Protein AF-P38305-F1 (afdb_monomer)

Sequence (123 aa):
MDQKKDPSNNLTERRVSKVQRPNKKKVRNQVESLSRNLERNKEGQLLQTVSKGHLEADSGHSLGREKENGELGIRSIFYDKDWNPRGTAPSHYRNIPYNPATFKRRTEVQARLGNLENIKIPK

pLDDT: mean 72.08, std 14.19, range [42.16, 91.12]

Radius of gyration: 35.12 Å; Cα contacts (8 Å, |Δi|>4): 61; chains: 1; bounding box: 95×40×82 Å

Structure (mmCIF, N/CA/C/O backbone):
data_AF-P38305-F1
#
_entry.id   AF-P38305-F1
#
loop_
_atom_site.group_PDB
_atom_site.id
_atom_site.type_symbol
_atom_site.label_atom_id
_atom_site.label_alt_id
_atom_site.label_comp_id
_atom_site.label_asy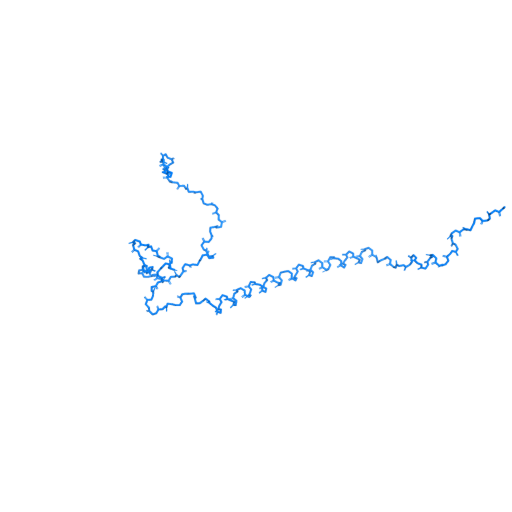m_id
_atom_site.label_entity_id
_atom_site.label_seq_id
_atom_site.pdbx_PDB_ins_code
_atom_site.Cartn_x
_atom_site.Cartn_y
_atom_site.Cartn_z
_atom_site.occupancy
_atom_site.B_iso_or_equiv
_atom_site.auth_seq_id
_atom_site.auth_comp_id
_atom_site.auth_asym_id
_atom_site.auth_atom_id
_atom_site.pdbx_PDB_model_num
ATOM 1 N N . MET A 1 1 ? -75.408 -11.822 51.202 1.00 46.53 1 MET A N 1
ATOM 2 C CA . MET A 1 1 ? -74.504 -10.856 51.865 1.00 46.53 1 MET A CA 1
ATOM 3 C C . MET A 1 1 ? -73.078 -11.265 51.517 1.00 46.53 1 MET A C 1
ATOM 5 O O . MET A 1 1 ? -72.432 -11.941 52.306 1.00 46.53 1 MET A O 1
ATOM 9 N N . ASP A 1 2 ? -72.621 -10.937 50.307 1.00 58.06 2 ASP A N 1
ATOM 10 C CA . ASP A 1 2 ? -71.260 -11.256 49.864 1.00 58.06 2 ASP A CA 1
ATOM 11 C C . ASP A 1 2 ? -70.294 -10.195 50.386 1.00 58.06 2 ASP A C 1
ATOM 13 O O . ASP A 1 2 ? -70.288 -9.049 49.929 1.00 58.06 2 ASP A O 1
ATOM 17 N N . GLN A 1 3 ? -69.492 -10.564 51.384 1.00 58.34 3 GLN A N 1
ATOM 18 C CA . GLN A 1 3 ? -68.413 -9.713 51.864 1.00 58.34 3 GLN A CA 1
ATOM 19 C C . GLN A 1 3 ? -67.315 -9.660 50.798 1.00 58.34 3 GLN A C 1
ATOM 21 O O . GLN A 1 3 ? -66.566 -10.617 50.595 1.00 58.34 3 GLN A O 1
ATOM 26 N N . LYS A 1 4 ? -67.223 -8.517 50.111 1.00 59.47 4 LYS A N 1
ATOM 27 C CA . LYS A 1 4 ? -66.088 -8.164 49.257 1.00 59.47 4 LYS A CA 1
ATOM 28 C C . LYS A 1 4 ? -64.809 -8.233 50.096 1.00 59.47 4 LYS A C 1
ATOM 30 O O . LYS A 1 4 ? -64.597 -7.394 50.966 1.00 59.47 4 LYS A O 1
ATOM 35 N N . LYS A 1 5 ? -63.964 -9.239 49.842 1.00 60.56 5 LYS A N 1
ATOM 36 C CA . LYS A 1 5 ? -62.603 -9.299 50.387 1.00 60.56 5 LYS A CA 1
ATOM 37 C C . LYS A 1 5 ? -61.818 -8.101 49.860 1.00 60.56 5 LYS A C 1
ATOM 39 O O . LYS A 1 5 ? -61.557 -7.999 48.665 1.00 60.56 5 LYS A O 1
ATOM 44 N N . ASP A 1 6 ? -61.480 -7.208 50.776 1.00 59.88 6 ASP A N 1
ATOM 45 C CA . ASP A 1 6 ? -60.671 -6.024 50.542 1.00 59.88 6 ASP A CA 1
ATOM 46 C C . ASP A 1 6 ? -59.259 -6.450 50.070 1.00 59.88 6 ASP A C 1
ATOM 48 O O . ASP A 1 6 ? -58.565 -7.178 50.794 1.00 59.88 6 ASP A O 1
ATOM 52 N N . PRO A 1 7 ? -58.811 -6.062 48.859 1.00 59.25 7 PRO A N 1
ATOM 53 C CA . PRO A 1 7 ? -57.521 -6.487 48.299 1.00 59.25 7 PRO A CA 1
ATOM 54 C C . PRO A 1 7 ? -56.310 -5.930 49.071 1.00 59.2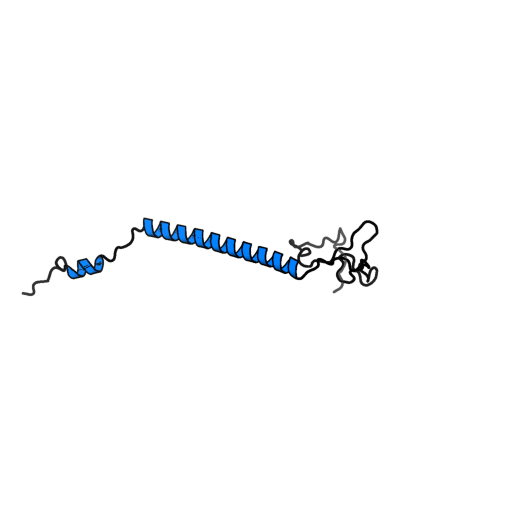5 7 PRO A C 1
ATOM 56 O O . PRO A 1 7 ? -55.166 -6.285 48.794 1.00 59.25 7 PRO A O 1
ATOM 59 N N . SER A 1 8 ? -56.536 -5.087 50.081 1.00 59.94 8 SER A N 1
ATOM 60 C CA . SER A 1 8 ? -55.497 -4.513 50.936 1.00 59.94 8 SER A CA 1
ATOM 61 C C . SER A 1 8 ? -54.825 -5.512 51.894 1.00 59.94 8 SER A C 1
ATOM 63 O O . SER A 1 8 ? -53.756 -5.202 52.427 1.00 59.94 8 SER A O 1
ATOM 65 N N . ASN A 1 9 ? -55.382 -6.718 52.082 1.00 57.44 9 ASN A N 1
ATOM 66 C CA . ASN A 1 9 ? -54.957 -7.635 53.151 1.00 57.44 9 ASN A CA 1
ATOM 67 C C . ASN A 1 9 ? -54.180 -8.889 52.695 1.00 57.44 9 ASN A C 1
ATOM 69 O O . ASN A 1 9 ? -53.897 -9.778 53.499 1.00 57.44 9 ASN A O 1
ATOM 73 N N . ASN A 1 10 ? -53.795 -8.979 51.417 1.00 59.91 10 ASN A N 1
ATOM 74 C CA . ASN A 1 10 ? -53.089 -10.146 50.880 1.00 59.91 10 ASN A CA 1
ATOM 75 C C . ASN A 1 10 ? -51.556 -9.961 50.956 1.00 59.91 10 ASN A C 1
ATOM 77 O O . ASN A 1 10 ? -50.902 -9.456 50.038 1.00 59.91 10 ASN A O 1
ATOM 81 N N . LEU A 1 11 ? -50.956 -10.379 52.079 1.00 59.44 11 LEU A N 1
ATOM 82 C CA . LEU A 1 11 ? -49.499 -10.362 52.329 1.00 59.44 11 LEU A CA 1
ATOM 83 C C . LEU A 1 11 ? -48.685 -11.063 51.223 1.00 59.44 11 LEU A C 1
ATOM 85 O O . LEU A 1 11 ? -47.527 -10.712 50.980 1.00 59.44 11 LEU A O 1
ATOM 89 N N . THR A 1 12 ? -49.295 -12.027 50.536 1.00 58.09 12 THR A N 1
ATOM 90 C CA . THR A 1 12 ? -48.698 -12.819 49.456 1.00 58.09 12 THR A CA 1
ATOM 91 C C . THR A 1 12 ? -48.581 -12.021 48.150 1.00 58.09 12 THR A C 1
ATOM 93 O O . THR A 1 12 ? -47.532 -12.061 47.513 1.00 58.09 12 THR A O 1
ATOM 96 N N . GLU A 1 13 ? -49.566 -11.186 47.798 1.00 56.25 13 GLU A N 1
ATOM 97 C CA . GLU A 1 13 ? -49.503 -10.296 46.618 1.00 56.25 13 GLU A CA 1
ATOM 98 C C . GLU A 1 13 ? -48.545 -9.109 46.839 1.00 56.25 13 GLU A C 1
ATOM 100 O O . GLU A 1 13 ? -47.823 -8.670 45.934 1.00 56.25 13 GLU A O 1
ATOM 105 N N . ARG A 1 14 ? -48.436 -8.645 48.090 1.00 52.19 14 ARG A N 1
ATOM 106 C CA . ARG A 1 14 ? -47.440 -7.648 48.524 1.00 52.19 14 ARG A CA 1
ATOM 107 C C . ARG A 1 14 ? -45.997 -8.171 48.475 1.00 52.19 14 ARG A C 1
ATOM 109 O O . ARG A 1 14 ? -45.056 -7.382 48.391 1.00 52.19 14 ARG A O 1
ATOM 116 N N . ARG A 1 15 ? -45.810 -9.494 48.548 1.00 50.97 15 ARG A N 1
ATOM 117 C CA . ARG A 1 15 ? -44.498 -10.155 48.449 1.00 50.97 15 ARG A CA 1
ATOM 118 C C . ARG A 1 15 ? -44.046 -10.338 47.002 1.00 50.97 15 ARG A C 1
ATOM 120 O O . ARG A 1 15 ? -42.872 -10.115 46.727 1.00 50.97 15 ARG A O 1
ATOM 127 N N . VAL A 1 16 ? -44.958 -10.644 46.077 1.00 54.16 16 VAL A N 1
ATOM 128 C CA . VAL A 1 16 ? -44.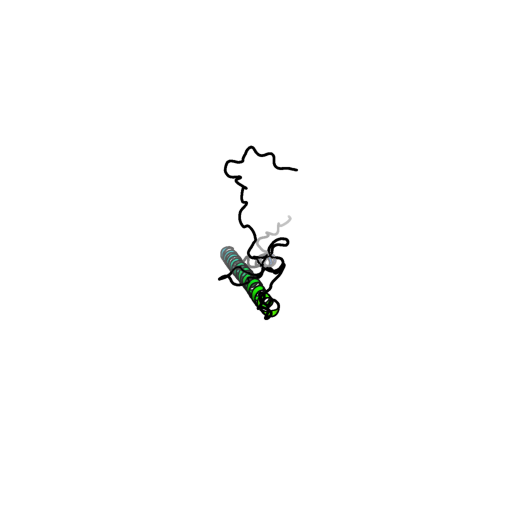629 -10.805 44.645 1.00 54.16 16 VAL A CA 1
ATOM 129 C C . VAL A 1 16 ? -44.367 -9.450 43.964 1.00 54.16 16 VAL A C 1
ATOM 131 O O . VAL A 1 16 ? -43.524 -9.348 43.079 1.00 54.16 16 VAL A O 1
ATOM 134 N N . SER A 1 17 ? -44.984 -8.363 44.440 1.00 53.09 17 SER A N 1
ATOM 135 C CA . SER A 1 17 ? -44.738 -6.999 43.931 1.00 53.09 17 SER A CA 1
ATOM 136 C C . SER A 1 17 ? -43.416 -6.359 44.396 1.00 53.09 17 SER A C 1
ATOM 138 O O . SER A 1 17 ? -43.025 -5.311 43.880 1.00 53.09 17 SER A O 1
ATOM 140 N N . LYS A 1 18 ? -42.682 -6.994 45.323 1.00 51.59 18 LYS A N 1
ATOM 141 C CA . LYS A 1 18 ? -41.351 -6.566 45.795 1.00 51.59 18 LYS A CA 1
ATOM 142 C C . LYS A 1 18 ? -40.190 -7.142 44.975 1.00 51.59 18 LYS A C 1
ATOM 144 O O . LYS A 1 18 ? -39.063 -7.197 45.470 1.00 51.59 18 LYS A O 1
ATOM 149 N N . VAL A 1 19 ? -40.414 -7.496 43.708 1.00 53.94 19 VAL A N 1
ATOM 150 C CA . VAL A 1 19 ? -39.311 -7.533 42.737 1.00 53.94 19 VAL A CA 1
ATOM 151 C C . VAL A 1 19 ? -38.777 -6.106 42.654 1.00 53.94 19 VAL A C 1
ATOM 153 O O . VAL A 1 19 ? -39.408 -5.223 42.075 1.00 53.94 19 VAL A O 1
ATOM 156 N N . GLN A 1 20 ? -37.676 -5.870 43.372 1.00 57.84 20 GLN A N 1
ATOM 157 C CA . GLN A 1 20 ? -37.030 -4.579 43.571 1.00 57.84 20 GLN A CA 1
ATOM 158 C C . GLN A 1 20 ? -36.894 -3.879 42.224 1.00 57.84 20 GLN A C 1
ATOM 160 O O . GLN A 1 20 ? -35.995 -4.202 41.456 1.00 57.84 20 GLN A O 1
ATOM 165 N N . ARG A 1 21 ? -37.783 -2.923 41.923 1.00 61.41 21 ARG A N 1
ATOM 166 C CA . ARG A 1 21 ? -37.597 -2.039 40.773 1.00 61.41 21 ARG A CA 1
ATOM 167 C C . ARG A 1 21 ? -36.289 -1.299 41.034 1.00 61.41 21 ARG A C 1
ATOM 169 O O . ARG A 1 21 ? -36.249 -0.498 41.975 1.00 61.41 21 ARG A O 1
ATOM 176 N N . PRO A 1 22 ? -35.209 -1.577 40.285 1.00 65.19 22 PRO A N 1
ATOM 177 C CA . PRO A 1 22 ? -33.963 -0.876 40.511 1.00 65.19 22 PRO A CA 1
ATOM 178 C C . PRO A 1 22 ? -34.227 0.618 40.319 1.00 65.19 22 PRO A C 1
ATOM 180 O O . PRO A 1 22 ? -34.961 1.023 39.415 1.00 65.19 22 PRO A O 1
ATOM 183 N N . ASN A 1 23 ? -33.683 1.442 41.218 1.00 79.62 23 ASN A N 1
ATOM 184 C CA . ASN A 1 23 ? -33.841 2.892 41.155 1.00 79.62 23 ASN A CA 1
ATOM 185 C C . ASN A 1 23 ? -33.496 3.364 39.731 1.00 79.62 23 ASN A C 1
ATOM 187 O O . ASN A 1 23 ? -32.394 3.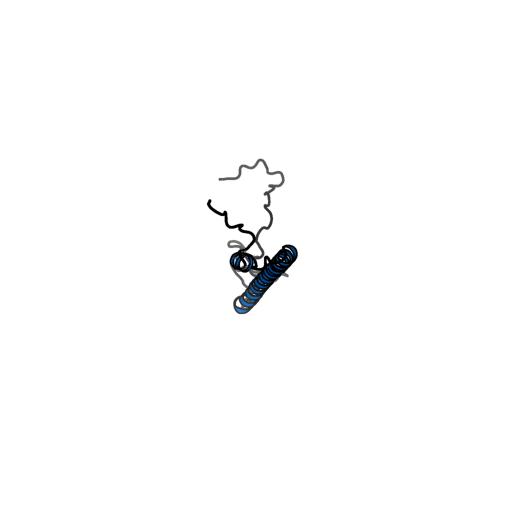090 39.255 1.00 79.62 23 ASN A O 1
ATOM 191 N N . LYS A 1 24 ? -34.423 4.061 39.054 1.00 82.31 24 LYS A N 1
ATOM 192 C CA . LYS A 1 24 ? -34.270 4.494 37.651 1.00 82.31 24 LYS A CA 1
ATOM 193 C C . LYS A 1 24 ? -32.921 5.177 37.396 1.00 82.31 24 LYS A C 1
ATOM 195 O O . LYS A 1 24 ? -32.295 4.934 36.369 1.00 82.31 24 LYS A O 1
ATOM 200 N N . LYS A 1 25 ? -32.439 5.974 38.359 1.00 83.88 25 LYS A N 1
ATOM 201 C CA . LYS A 1 25 ? -31.131 6.644 38.290 1.00 83.88 25 LYS A CA 1
ATOM 202 C C . LYS A 1 25 ? -29.967 5.646 38.268 1.00 83.88 25 LYS A C 1
ATOM 204 O O . LYS A 1 25 ? -29.030 5.819 37.500 1.00 83.88 25 LYS A O 1
ATOM 209 N N . LYS A 1 26 ? -30.043 4.577 39.068 1.00 84.69 26 LYS A N 1
ATOM 210 C CA . LYS A 1 26 ? -29.027 3.513 39.115 1.00 84.69 26 LYS A CA 1
ATOM 211 C C . LYS A 1 26 ? -28.971 2.740 37.796 1.00 84.69 26 LYS A C 1
ATOM 213 O O . LYS A 1 26 ? -27.879 2.521 37.287 1.00 84.69 26 LYS A O 1
ATOM 218 N N . VAL A 1 27 ? -30.130 2.395 37.226 1.00 85.50 27 VAL A N 1
ATOM 219 C CA . VAL A 1 27 ? -30.209 1.719 35.917 1.00 85.50 27 VAL A CA 1
ATOM 220 C C . VAL A 1 27 ? -29.616 2.596 34.819 1.00 85.50 27 VAL A C 1
ATOM 222 O O . VAL A 1 27 ? -28.784 2.130 34.052 1.00 85.50 27 VAL A O 1
ATOM 225 N N . ARG A 1 28 ? -29.985 3.883 34.777 1.00 86.56 28 ARG A N 1
ATOM 226 C CA . ARG A 1 28 ? -29.457 4.829 33.785 1.00 86.56 28 ARG A CA 1
ATOM 227 C C . ARG A 1 28 ? -27.933 4.932 33.846 1.00 86.56 28 ARG A C 1
ATOM 229 O O . ARG A 1 28 ? -27.278 4.789 32.822 1.00 86.56 28 ARG A O 1
ATOM 236 N N . ASN A 1 29 ? -27.376 5.105 35.044 1.00 88.94 29 ASN A N 1
ATOM 237 C CA . ASN A 1 29 ? -25.927 5.186 35.229 1.00 88.94 29 ASN A CA 1
ATOM 238 C C . ASN A 1 29 ? -25.220 3.888 34.795 1.00 88.94 29 ASN A C 1
ATOM 240 O O . ASN A 1 29 ? -24.148 3.944 34.197 1.00 88.94 29 ASN A O 1
ATOM 244 N N . GLN A 1 30 ? -25.822 2.721 35.064 1.00 88.38 30 GLN A N 1
ATOM 245 C CA . GLN A 1 30 ? -25.298 1.436 34.593 1.00 88.38 30 GLN A CA 1
ATOM 246 C C . GLN A 1 30 ? -25.302 1.353 33.064 1.00 88.38 30 GLN A C 1
ATOM 248 O O . GLN A 1 30 ? -24.275 1.006 32.484 1.00 88.38 30 GLN A O 1
ATOM 253 N N . VAL A 1 31 ? -26.401 1.731 32.406 1.00 90.44 31 VAL A N 1
ATOM 254 C CA . VAL A 1 31 ? -26.496 1.754 30.937 1.00 90.44 31 VAL A CA 1
ATOM 255 C C . VAL A 1 31 ? -25.437 2.677 30.330 1.00 90.44 31 VAL A C 1
ATOM 257 O O . VAL A 1 31 ? -24.690 2.244 29.461 1.00 90.44 31 VAL A O 1
ATOM 260 N N . GLU A 1 32 ? -25.297 3.908 30.831 1.00 91.12 32 GLU A N 1
ATOM 261 C CA . GLU A 1 32 ? -24.281 4.852 30.340 1.00 91.12 32 GLU A CA 1
ATOM 262 C C . GLU A 1 32 ? -22.852 4.309 30.517 1.00 91.12 32 GLU A C 1
ATOM 264 O O . GLU A 1 32 ? -22.017 4.450 29.621 1.00 91.12 32 GLU A O 1
ATOM 269 N N . SER A 1 33 ? -22.566 3.637 31.639 1.00 91.00 33 SER A N 1
ATOM 270 C CA . SER A 1 33 ? -21.258 3.011 31.868 1.00 91.00 33 SER A CA 1
ATOM 271 C C . SER A 1 33 ? -20.971 1.859 30.898 1.00 91.00 33 SER A C 1
ATOM 273 O O . SER A 1 33 ? -19.856 1.751 30.383 1.00 91.00 33 SER A O 1
ATOM 275 N N . LEU A 1 34 ? -21.980 1.032 30.600 1.00 90.62 34 LEU A N 1
ATOM 276 C CA . LEU A 1 34 ? -21.865 -0.081 29.659 1.00 90.62 34 LEU A CA 1
ATOM 277 C C . LEU A 1 34 ? -21.652 0.426 28.229 1.00 90.62 34 LEU A C 1
ATOM 279 O O . LEU A 1 34 ? -20.788 -0.103 27.534 1.00 90.62 34 LEU A O 1
ATOM 283 N N . SER A 1 35 ? -22.354 1.487 27.818 1.00 90.19 35 SER A N 1
ATOM 284 C CA . SER A 1 35 ? -22.173 2.102 26.498 1.00 90.19 35 SER A CA 1
ATOM 285 C C . SER A 1 35 ? -20.745 2.616 26.291 1.00 90.19 35 SER A C 1
ATOM 287 O O . SER A 1 35 ? -20.114 2.270 25.295 1.00 90.19 35 SER A O 1
ATOM 289 N N . ARG A 1 36 ? -20.179 3.343 27.267 1.00 88.75 36 ARG A N 1
ATOM 290 C CA . ARG A 1 36 ? -18.784 3.829 27.192 1.00 88.75 36 ARG A CA 1
ATOM 291 C C . ARG A 1 36 ? -17.758 2.695 27.169 1.00 88.75 36 ARG A C 1
ATOM 293 O O . ARG A 1 36 ? -16.694 2.830 26.572 1.00 88.75 36 ARG A O 1
ATOM 300 N N . ASN A 1 37 ? -18.028 1.585 27.856 1.00 88.31 37 ASN A N 1
ATOM 301 C CA . ASN A 1 37 ? -17.158 0.405 27.806 1.00 88.31 37 ASN A CA 1
ATOM 302 C C . ASN A 1 37 ? -17.217 -0.274 26.434 1.00 88.31 37 ASN A C 1
ATOM 304 O O . ASN A 1 37 ? -16.187 -0.716 25.930 1.00 88.31 37 ASN A O 1
ATOM 308 N N . LEU A 1 38 ? -18.405 -0.337 25.826 1.00 88.19 38 LEU A N 1
ATOM 309 C CA . LEU A 1 38 ? -18.596 -0.915 24.501 1.00 88.19 38 LEU A CA 1
ATOM 310 C C . LEU A 1 38 ? -17.894 -0.091 23.414 1.00 88.19 38 LEU A C 1
ATOM 312 O O . LEU A 1 38 ? -17.248 -0.674 22.549 1.00 88.19 38 LEU A O 1
ATOM 316 N N . GLU A 1 39 ? -17.976 1.240 23.475 1.00 86.19 39 GLU A N 1
ATOM 317 C CA . GLU A 1 39 ? -17.246 2.144 22.572 1.00 86.19 39 GLU A CA 1
ATOM 318 C C . GLU A 1 39 ? -15.731 1.951 22.687 1.00 86.19 39 GLU A C 1
ATOM 320 O O . GLU A 1 39 ? -15.080 1.662 21.686 1.00 86.19 39 GLU A O 1
ATOM 325 N N . ARG A 1 40 ? -15.185 1.965 23.910 1.00 85.62 40 ARG A N 1
ATOM 326 C CA . ARG A 1 40 ? -13.756 1.700 24.146 1.00 85.62 40 ARG A CA 1
ATOM 327 C C . ARG A 1 40 ? -13.308 0.326 23.642 1.00 85.62 40 ARG A C 1
ATOM 329 O O . ARG A 1 40 ? -12.209 0.195 23.114 1.00 85.62 40 ARG A O 1
ATOM 336 N N . ASN A 1 41 ? -14.146 -0.705 23.780 1.00 88.75 41 ASN A N 1
ATOM 337 C CA . ASN A 1 41 ? -13.846 -2.039 23.253 1.00 88.75 41 ASN A CA 1
ATOM 338 C C . ASN A 1 41 ? -13.833 -2.042 21.712 1.00 88.75 41 ASN A C 1
ATOM 340 O O . ASN A 1 41 ? -12.930 -2.619 21.115 1.00 88.75 41 ASN A O 1
ATOM 344 N N . LYS A 1 42 ? -14.769 -1.341 21.056 1.00 87.19 42 LYS A N 1
ATOM 345 C CA . LYS A 1 42 ? -14.766 -1.179 19.591 1.00 87.19 42 LYS A CA 1
ATOM 346 C C . LYS A 1 42 ? -13.522 -0.442 19.094 1.00 87.19 42 LYS A C 1
ATOM 348 O O . LYS A 1 42 ? -12.918 -0.878 18.119 1.00 87.19 42 LYS A O 1
ATOM 353 N N . GLU A 1 43 ? -13.118 0.633 19.768 1.00 84.06 43 GLU A N 1
ATOM 354 C CA . GLU A 1 43 ? -11.874 1.353 19.462 1.00 84.06 43 GLU A CA 1
ATOM 355 C C . GLU A 1 43 ? -10.648 0.453 19.651 1.00 84.06 43 GLU A C 1
ATOM 357 O O . GLU A 1 43 ? -9.795 0.381 18.770 1.00 84.06 43 GLU A O 1
ATOM 362 N N . GLY A 1 44 ? -10.594 -0.302 20.753 1.00 84.12 44 GLY A N 1
ATOM 363 C CA . GLY A 1 44 ? -9.540 -1.284 21.008 1.00 84.12 44 GLY A CA 1
ATOM 364 C C . GLY A 1 44 ? -9.468 -2.373 19.933 1.00 84.12 44 GLY A C 1
ATOM 365 O O . GLY A 1 44 ? -8.381 -2.678 19.448 1.00 84.12 44 GLY A O 1
ATOM 366 N N . GLN A 1 45 ? -10.612 -2.909 19.495 1.00 83.62 45 GLN A N 1
ATOM 367 C CA . GLN A 1 45 ? -10.688 -3.876 18.393 1.00 83.62 45 GLN A CA 1
ATOM 368 C C . GLN A 1 45 ? -10.246 -3.268 17.059 1.00 83.62 45 GLN A C 1
ATOM 370 O O . GLN A 1 45 ? -9.540 -3.924 16.292 1.00 83.62 45 GLN A O 1
ATOM 375 N N . LEU A 1 46 ? -10.613 -2.014 16.778 1.00 80.81 46 LEU A N 1
ATOM 376 C CA . LEU A 1 46 ? -10.167 -1.308 15.579 1.00 80.81 46 LEU A CA 1
ATOM 377 C C . LEU A 1 46 ? -8.644 -1.121 15.595 1.00 80.81 46 LEU A C 1
ATOM 379 O O . LEU A 1 46 ? -7.981 -1.470 14.622 1.00 80.81 46 LEU A O 1
ATOM 383 N N . LEU A 1 47 ? -8.078 -0.655 16.712 1.00 78.25 47 LEU A N 1
ATOM 384 C CA . LEU A 1 47 ? -6.632 -0.499 16.893 1.00 78.25 47 LEU A CA 1
ATOM 385 C C . LEU A 1 47 ? -5.889 -1.835 16.805 1.00 78.25 47 LEU A C 1
ATOM 387 O O . LEU A 1 47 ? -4.820 -1.897 16.197 1.00 78.25 47 LEU A O 1
ATOM 391 N N . GLN A 1 48 ? -6.460 -2.909 17.354 1.00 81.44 48 GLN A N 1
ATOM 392 C CA . GLN A 1 48 ? -5.917 -4.261 17.231 1.00 81.44 48 GLN A CA 1
ATOM 393 C C . GLN A 1 48 ? -5.934 -4.731 15.773 1.00 81.44 48 GLN A C 1
ATOM 395 O O . GLN A 1 48 ? -4.956 -5.307 15.309 1.00 81.44 48 GLN A O 1
ATOM 400 N N . THR A 1 49 ? -7.011 -4.457 15.034 1.00 76.44 49 THR A N 1
ATOM 401 C CA . THR A 1 49 ? -7.142 -4.822 13.615 1.00 76.44 49 THR A CA 1
ATOM 402 C C . THR A 1 49 ? -6.160 -4.040 12.746 1.00 76.44 49 THR A C 1
ATOM 404 O O . THR A 1 49 ? -5.514 -4.628 11.884 1.00 76.44 49 THR A O 1
ATOM 407 N N . VAL A 1 50 ? -5.992 -2.738 12.999 1.00 72.88 50 VAL A N 1
ATOM 408 C CA . VAL A 1 50 ? -4.997 -1.893 12.317 1.00 72.88 50 VAL A CA 1
ATOM 409 C C . VAL A 1 50 ? -3.581 -2.375 12.624 1.00 72.88 50 VAL A C 1
ATOM 411 O O . VAL A 1 50 ? -2.799 -2.593 11.704 1.00 72.88 50 VAL A O 1
ATOM 414 N N . SER A 1 51 ? -3.271 -2.621 13.900 1.00 72.75 51 SER A N 1
ATOM 415 C CA . SER A 1 51 ? -1.963 -3.139 14.323 1.00 72.75 51 SER A CA 1
ATOM 416 C C . SER A 1 51 ? -1.680 -4.519 13.733 1.00 72.75 51 SER A C 1
ATOM 418 O O . SER A 1 51 ? -0.575 -4.769 13.267 1.00 72.75 51 SER A O 1
ATOM 420 N N . LYS A 1 52 ? -2.681 -5.407 13.680 1.00 72.56 52 LYS A N 1
ATOM 421 C CA . LYS A 1 52 ? -2.562 -6.695 12.992 1.00 72.56 52 LYS A CA 1
ATOM 422 C C . LYS A 1 52 ? -2.317 -6.484 11.501 1.00 72.56 52 LYS A C 1
ATOM 424 O O . LYS A 1 52 ? -1.406 -7.085 10.965 1.00 72.56 52 LYS A O 1
ATOM 429 N N . GLY A 1 53 ? -3.046 -5.579 10.849 1.00 63.50 53 GLY A N 1
ATOM 430 C CA . GLY A 1 53 ? -2.793 -5.204 9.457 1.00 63.50 53 GLY A CA 1
ATOM 431 C C . GLY A 1 53 ? -1.362 -4.710 9.215 1.00 63.50 53 GLY A C 1
ATOM 432 O O . GLY A 1 53 ? -0.791 -5.031 8.180 1.00 63.50 53 GLY A O 1
ATOM 433 N N . HIS A 1 54 ? -0.763 -3.993 10.172 1.00 58.50 54 HIS A N 1
ATOM 434 C CA . HIS A 1 54 ? 0.647 -3.589 10.115 1.00 58.50 54 HIS A CA 1
ATOM 435 C C . HIS A 1 54 ? 1.601 -4.782 10.299 1.00 58.50 54 HIS A C 1
ATOM 437 O O . HIS A 1 54 ? 2.542 -4.922 9.528 1.00 58.50 54 HIS A O 1
ATOM 443 N N . LEU A 1 55 ? 1.337 -5.676 11.259 1.00 56.75 55 LEU A N 1
ATOM 444 C CA . LEU A 1 55 ? 2.152 -6.880 11.480 1.00 56.75 55 LEU A CA 1
ATOM 445 C C . LEU A 1 55 ? 2.102 -7.853 10.290 1.00 56.75 55 LEU A C 1
ATOM 447 O O . LEU A 1 55 ? 3.126 -8.418 9.920 1.00 56.75 55 LEU A O 1
ATOM 451 N N . GLU A 1 56 ? 0.930 -8.033 9.676 1.00 53.00 56 GLU A N 1
ATOM 452 C CA . GLU A 1 56 ? 0.752 -8.858 8.471 1.00 53.00 56 GLU A CA 1
ATOM 453 C C . GLU A 1 56 ? 1.348 -8.177 7.223 1.00 53.00 56 GLU A C 1
ATOM 455 O O . GLU A 1 56 ? 1.797 -8.848 6.294 1.00 53.00 56 GLU A O 1
ATOM 460 N N . ALA A 1 57 ? 1.394 -6.838 7.191 1.00 48.97 57 ALA A N 1
ATOM 461 C CA . ALA A 1 57 ? 2.101 -6.104 6.142 1.00 48.97 57 ALA A CA 1
ATOM 462 C C . ALA A 1 57 ? 3.624 -6.294 6.252 1.00 48.97 57 ALA A C 1
ATOM 464 O O . ALA A 1 57 ? 4.281 -6.505 5.231 1.00 48.97 57 ALA A O 1
ATOM 465 N N . ASP A 1 58 ? 4.167 -6.300 7.472 1.00 47.66 58 ASP A N 1
ATOM 466 C CA . ASP A 1 58 ? 5.599 -6.490 7.723 1.00 47.66 58 ASP A CA 1
ATOM 467 C C . ASP A 1 58 ? 6.057 -7.952 7.544 1.00 47.66 58 ASP A C 1
ATOM 469 O O . ASP A 1 58 ? 7.218 -8.194 7.212 1.00 47.66 58 ASP A O 1
ATOM 473 N N . SER A 1 59 ? 5.166 -8.940 7.707 1.00 48.41 59 SER A N 1
ATOM 474 C CA . SER A 1 59 ? 5.520 -10.369 7.641 1.00 48.41 59 SER A CA 1
ATOM 475 C C . SER A 1 59 ? 5.444 -10.998 6.239 1.00 48.41 59 SER A C 1
ATOM 477 O O . SER A 1 59 ? 5.937 -12.111 6.049 1.00 48.41 59 SER A O 1
ATOM 479 N N . GLY A 1 60 ? 4.893 -10.299 5.235 1.00 46.09 60 GLY A N 1
ATOM 480 C CA . GLY A 1 60 ? 4.687 -10.853 3.884 1.00 46.09 60 GLY A CA 1
ATOM 481 C C . GLY A 1 60 ? 4.952 -9.911 2.706 1.00 46.09 60 GLY A C 1
ATOM 482 O O . GLY A 1 60 ? 5.008 -10.366 1.560 1.00 46.09 60 GLY A O 1
ATOM 483 N N . HIS A 1 61 ? 5.172 -8.615 2.944 1.00 42.16 61 HIS A N 1
ATOM 484 C CA . HIS A 1 61 ? 5.483 -7.656 1.890 1.00 42.16 61 HIS A CA 1
ATOM 485 C C . HIS A 1 61 ? 6.813 -6.963 2.158 1.00 42.16 61 HIS A C 1
ATOM 487 O O . HIS A 1 61 ? 6.891 -5.882 2.729 1.00 42.16 61 HIS A O 1
ATOM 493 N N . SER A 1 62 ? 7.880 -7.543 1.605 1.00 43.94 62 SER A N 1
ATOM 494 C CA . SER A 1 62 ? 9.008 -6.731 1.163 1.00 43.94 62 SER A CA 1
ATOM 495 C C . SER A 1 62 ? 8.427 -5.586 0.327 1.00 43.94 62 SER A C 1
ATOM 497 O O . SER A 1 62 ? 7.882 -5.835 -0.755 1.00 43.94 62 SER A O 1
ATOM 499 N N . LEU A 1 63 ? 8.468 -4.355 0.843 1.00 46.38 63 LEU A N 1
ATOM 500 C CA . LEU A 1 63 ? 8.195 -3.131 0.091 1.00 46.38 63 LEU A CA 1
ATOM 501 C C . LEU A 1 63 ? 9.267 -3.009 -0.993 1.00 46.38 63 LEU A C 1
ATOM 503 O O . LEU A 1 63 ? 10.197 -2.230 -0.856 1.00 46.38 63 LEU A O 1
ATOM 507 N N . GLY A 1 64 ? 9.184 -3.873 -2.008 1.00 42.94 64 GLY A N 1
ATOM 508 C CA . GLY A 1 64 ? 10.146 -4.022 -3.088 1.00 42.94 64 GLY A CA 1
ATOM 509 C C . GLY A 1 64 ? 11.583 -3.791 -2.642 1.00 42.94 64 GLY A C 1
ATOM 510 O O . GLY A 1 64 ? 12.219 -2.917 -3.220 1.00 42.94 64 GLY A O 1
ATOM 511 N N . ARG A 1 65 ? 12.085 -4.517 -1.623 1.00 45.25 65 ARG A N 1
ATOM 512 C CA . ARG A 1 65 ? 13.527 -4.487 -1.345 1.00 45.25 65 ARG A CA 1
ATOM 513 C C . ARG A 1 65 ? 14.188 -4.846 -2.665 1.00 45.25 65 ARG A C 1
ATOM 515 O O . ARG A 1 65 ? 13.874 -5.900 -3.223 1.00 45.25 65 ARG A O 1
ATOM 522 N N . GLU A 1 66 ? 14.963 -3.900 -3.187 1.00 48.28 66 GLU A N 1
ATOM 523 C CA . GLU A 1 66 ? 15.616 -3.984 -4.484 1.00 48.28 66 GLU A CA 1
ATOM 524 C C . GLU A 1 66 ? 16.202 -5.395 -4.615 1.00 48.28 66 GLU A C 1
ATOM 526 O O . GLU A 1 66 ? 17.087 -5.784 -3.851 1.00 48.28 66 GLU A O 1
ATOM 531 N N . LYS A 1 67 ? 15.679 -6.205 -5.549 1.00 50.69 67 LYS A N 1
ATOM 532 C CA . LYS A 1 67 ? 16.543 -7.237 -6.131 1.00 50.69 67 LYS A CA 1
ATOM 533 C C . LYS A 1 67 ? 17.746 -6.46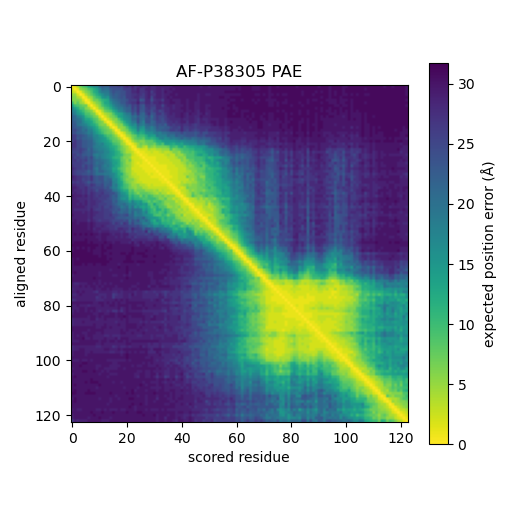7 -6.672 1.00 50.69 67 LYS A C 1
ATOM 535 O O . LYS A 1 67 ? 17.535 -5.358 -7.156 1.00 50.69 67 LYS A O 1
ATOM 540 N N . GLU A 1 68 ? 18.950 -7.027 -6.587 1.00 55.31 68 GLU A N 1
ATOM 541 C CA . GLU A 1 68 ? 20.247 -6.361 -6.850 1.00 55.31 68 GLU A CA 1
ATOM 542 C C . GLU A 1 68 ? 20.317 -5.511 -8.140 1.00 55.31 68 GLU A C 1
ATOM 544 O O . GLU A 1 68 ? 21.209 -4.686 -8.294 1.00 55.31 68 GLU A O 1
ATOM 549 N N . ASN A 1 69 ? 19.340 -5.649 -9.035 1.00 61.12 69 ASN A N 1
ATOM 550 C CA . ASN A 1 69 ? 19.236 -4.957 -10.309 1.00 61.12 69 ASN A CA 1
ATOM 551 C C . ASN A 1 69 ? 18.384 -3.665 -10.276 1.00 61.12 69 ASN A C 1
ATOM 553 O O . ASN A 1 69 ? 18.306 -2.994 -11.296 1.00 61.12 69 ASN A O 1
ATOM 557 N N . GLY A 1 70 ? 17.695 -3.316 -9.179 1.00 64.81 70 GLY A N 1
ATOM 558 C CA . GLY A 1 70 ? 16.937 -2.053 -9.035 1.00 64.81 70 GLY A CA 1
ATOM 559 C C . GLY A 1 70 ? 15.701 -1.871 -9.943 1.00 64.81 70 GLY A C 1
ATOM 560 O O . GLY A 1 70 ? 14.970 -0.892 -9.805 1.00 64.81 70 GLY A O 1
ATOM 561 N N . GLU A 1 71 ? 15.417 -2.801 -10.856 1.00 68.56 71 GLU A N 1
ATOM 562 C CA . GLU A 1 71 ? 14.310 -2.714 -11.819 1.00 68.56 71 GLU A CA 1
ATOM 563 C C . GLU A 1 71 ? 13.001 -3.282 -11.233 1.00 68.56 71 GLU A C 1
ATOM 565 O O . GLU A 1 71 ? 12.924 -4.446 -10.833 1.00 68.56 71 GLU A O 1
ATOM 570 N N . LEU A 1 72 ? 11.947 -2.458 -11.183 1.00 75.38 72 LEU A N 1
ATOM 571 C CA . LEU A 1 72 ? 10.645 -2.818 -10.593 1.00 75.38 72 LEU A CA 1
ATOM 572 C C . LEU A 1 72 ? 9.571 -3.168 -11.642 1.00 75.38 72 LEU A C 1
ATOM 574 O O . LEU A 1 72 ? 8.513 -3.695 -11.284 1.00 75.38 72 LEU A O 1
ATOM 578 N N . GLY A 1 73 ? 9.821 -2.902 -12.928 1.00 81.56 73 GLY A N 1
ATOM 579 C CA . GLY A 1 73 ? 8.869 -3.141 -14.017 1.00 81.56 73 GLY A CA 1
ATOM 580 C C . GLY A 1 73 ? 7.518 -2.481 -13.745 1.00 81.56 73 GLY A C 1
ATOM 581 O O . GLY A 1 73 ? 7.478 -1.400 -13.166 1.00 81.56 73 GLY A O 1
ATOM 582 N N . ILE A 1 74 ? 6.420 -3.177 -14.073 1.00 81.12 74 ILE A N 1
ATOM 583 C CA . ILE A 1 74 ? 5.012 -2.759 -13.852 1.00 81.12 74 ILE A CA 1
ATOM 584 C C . ILE A 1 74 ? 4.733 -2.327 -12.406 1.00 81.12 74 ILE A C 1
ATOM 586 O O . ILE A 1 74 ? 3.813 -1.560 -12.136 1.00 81.12 74 ILE A O 1
ATOM 590 N N . ARG A 1 75 ? 5.531 -2.812 -11.454 1.00 80.94 75 ARG A N 1
ATOM 591 C CA . ARG A 1 75 ? 5.378 -2.469 -10.044 1.00 80.94 75 ARG A CA 1
ATOM 592 C C . ARG A 1 75 ? 6.030 -1.144 -9.695 1.00 80.94 75 ARG A C 1
ATOM 594 O O . ARG A 1 75 ? 5.930 -0.783 -8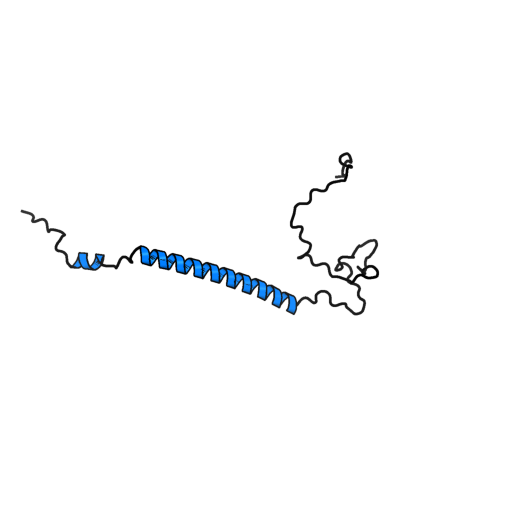.541 1.00 80.94 75 ARG A O 1
ATOM 601 N N . SER A 1 76 ? 6.715 -0.446 -10.593 1.00 85.31 76 SER A N 1
ATOM 602 C CA . SER A 1 76 ? 7.302 0.869 -10.319 1.00 85.31 76 SER A CA 1
ATOM 603 C C . SER A 1 76 ? 6.277 1.986 -10.478 1.00 85.31 76 SER A C 1
ATOM 605 O O . SER A 1 76 ? 5.467 1.944 -11.399 1.00 85.31 76 SER A O 1
ATOM 607 N N . ILE A 1 77 ? 6.383 3.050 -9.678 1.00 85.06 77 ILE A N 1
ATOM 608 C CA . ILE A 1 77 ? 5.674 4.311 -9.975 1.00 85.06 77 ILE A CA 1
ATOM 609 C C . ILE A 1 77 ? 6.158 4.971 -11.279 1.00 85.06 77 ILE A C 1
ATOM 611 O O . ILE A 1 77 ? 5.467 5.829 -11.817 1.00 85.06 77 ILE A O 1
ATOM 615 N N . PHE A 1 78 ? 7.341 4.583 -11.770 1.00 88.56 78 PHE A N 1
ATOM 616 C CA . PHE A 1 78 ? 7.939 5.084 -13.011 1.00 88.56 78 PHE A CA 1
ATOM 617 C C . PHE A 1 78 ? 7.646 4.196 -14.224 1.00 88.56 78 PHE A C 1
ATOM 619 O O . PHE A 1 78 ? 8.194 4.444 -15.294 1.00 88.56 78 PHE A O 1
ATOM 626 N N . TYR A 1 79 ? 6.859 3.130 -14.060 1.00 87.62 79 TYR A N 1
ATOM 627 C CA . TYR A 1 79 ? 6.572 2.212 -15.153 1.00 87.62 79 TYR A CA 1
ATOM 628 C C . TYR A 1 79 ? 5.768 2.880 -16.256 1.00 87.62 79 TYR A C 1
ATOM 630 O O . TYR A 1 79 ? 4.713 3.460 -16.003 1.00 87.62 79 TYR A O 1
ATOM 638 N N . ASP A 1 80 ? 6.225 2.671 -17.482 1.00 86.88 80 ASP A N 1
ATOM 639 C CA . ASP A 1 80 ? 5.445 2.938 -18.674 1.00 86.88 80 ASP A CA 1
ATOM 640 C C . ASP A 1 80 ? 5.781 1.908 -19.747 1.00 86.88 80 ASP A C 1
ATOM 642 O O . ASP A 1 80 ? 6.947 1.565 -19.949 1.00 86.88 80 ASP A O 1
ATOM 646 N N . LYS A 1 81 ? 4.756 1.392 -20.424 1.00 87.69 81 LYS A N 1
ATOM 647 C CA . LYS A 1 81 ? 4.912 0.322 -21.408 1.00 87.69 81 LYS A CA 1
ATOM 648 C C . LYS A 1 81 ? 5.801 0.739 -22.582 1.00 87.69 81 LYS A C 1
ATOM 650 O O . LYS A 1 81 ? 6.561 -0.097 -23.067 1.00 87.69 81 LYS A O 1
ATOM 655 N N . ASP A 1 82 ? 5.709 1.994 -23.009 1.00 91.12 82 ASP A N 1
ATOM 656 C CA . ASP A 1 82 ? 6.302 2.445 -24.265 1.00 91.12 82 ASP A CA 1
ATOM 657 C C . ASP A 1 82 ? 7.674 3.098 -24.046 1.00 91.12 82 ASP A C 1
ATOM 659 O O . ASP A 1 82 ? 8.583 2.888 -24.849 1.00 91.12 82 ASP A O 1
ATOM 663 N N . TRP A 1 83 ? 7.866 3.837 -22.943 1.00 89.12 83 TRP A N 1
ATOM 664 C CA . TRP A 1 83 ? 9.120 4.573 -22.693 1.00 89.12 83 TRP A CA 1
ATOM 665 C C . TRP A 1 83 ? 9.960 4.066 -21.509 1.00 89.12 83 TRP A C 1
ATOM 667 O O . TRP A 1 83 ? 11.164 4.325 -21.479 1.00 89.12 83 TRP A O 1
ATOM 677 N N . ASN A 1 84 ? 9.390 3.327 -20.547 1.00 88.88 84 ASN A N 1
ATOM 678 C CA . ASN A 1 84 ? 10.136 2.793 -19.395 1.00 88.88 84 ASN A CA 1
ATOM 679 C C . ASN A 1 84 ? 9.597 1.440 -18.906 1.00 88.88 84 ASN A C 1
ATOM 681 O O . ASN A 1 84 ? 9.088 1.324 -17.781 1.00 88.88 84 ASN A O 1
ATOM 685 N N . PRO A 1 85 ? 9.745 0.377 -19.719 1.00 86.75 85 PRO A N 1
ATOM 686 C CA . PRO A 1 85 ? 9.162 -0.930 -19.416 1.00 86.75 85 PRO A CA 1
ATOM 687 C C . PRO A 1 85 ? 9.791 -1.589 -18.181 1.00 86.75 85 PRO A C 1
ATOM 689 O O . PRO A 1 85 ? 9.193 -2.461 -17.551 1.00 86.75 85 PRO A O 1
ATOM 692 N N . ARG A 1 86 ? 10.997 -1.156 -17.803 1.00 88.12 86 ARG A N 1
ATOM 693 C CA . ARG A 1 86 ? 11.722 -1.631 -16.616 1.00 88.12 86 ARG A CA 1
ATOM 694 C C . ARG A 1 86 ? 11.348 -0.858 -15.352 1.00 88.12 86 ARG A C 1
ATOM 696 O O . ARG A 1 86 ? 11.712 -1.266 -14.249 1.00 88.12 86 ARG A O 1
ATOM 703 N N . GLY A 1 87 ? 10.584 0.228 -15.496 1.00 87.19 87 GLY A N 1
ATOM 704 C CA . GLY A 1 87 ? 10.168 1.085 -14.396 1.00 87.19 87 GLY A CA 1
ATOM 705 C C . GLY A 1 87 ? 11.352 1.691 -13.646 1.00 87.19 87 GLY A C 1
ATOM 706 O O . GLY A 1 87 ? 11.263 1.889 -12.438 1.00 87.19 87 GLY A O 1
ATOM 707 N N . THR A 1 88 ? 12.477 1.926 -14.317 1.00 89.31 88 THR A N 1
ATOM 708 C CA . THR A 1 88 ? 13.693 2.480 -13.714 1.00 89.31 88 THR A CA 1
ATOM 709 C C . THR A 1 88 ? 13.457 3.941 -13.345 1.00 89.31 88 THR A C 1
ATOM 711 O O . THR A 1 88 ? 12.898 4.699 -14.137 1.00 89.31 88 THR A O 1
ATOM 714 N N . ALA A 1 89 ? 13.836 4.341 -12.137 1.00 89.00 89 ALA A N 1
ATOM 715 C CA . ALA A 1 89 ? 13.730 5.729 -11.726 1.00 89.00 89 ALA A CA 1
ATOM 716 C C . ALA A 1 89 ? 14.718 6.599 -12.529 1.00 89.00 89 ALA A C 1
ATOM 718 O O . ALA A 1 89 ? 15.811 6.133 -12.865 1.00 89.00 89 ALA A O 1
ATOM 719 N N . PRO A 1 90 ? 14.371 7.861 -12.836 1.00 87.19 90 PRO A N 1
ATOM 720 C CA . PRO A 1 90 ? 15.328 8.816 -13.384 1.00 87.19 90 PRO A CA 1
ATOM 721 C C . PRO A 1 90 ? 16.534 9.008 -12.453 1.00 87.19 90 PRO A C 1
ATOM 723 O O . PRO A 1 90 ? 16.469 8.704 -11.257 1.00 87.19 90 PRO A O 1
ATOM 726 N N . SER A 1 91 ? 17.629 9.564 -12.979 1.00 83.50 91 SER A N 1
ATOM 727 C CA . SER A 1 91 ? 18.800 9.894 -12.162 1.00 83.50 91 SER A CA 1
ATOM 728 C C . SER A 1 91 ? 18.400 10.750 -10.954 1.00 83.50 91 SER A C 1
ATOM 730 O O . SER A 1 91 ? 17.540 11.623 -11.048 1.00 83.50 91 SER A O 1
ATOM 732 N N . HIS A 1 92 ? 19.025 10.480 -9.806 1.00 86.50 92 HIS A N 1
ATOM 733 C CA . HIS A 1 92 ? 18.748 11.113 -8.506 1.00 86.50 92 HIS A CA 1
ATOM 734 C C . HIS A 1 92 ? 17.440 10.703 -7.805 1.00 86.50 92 HIS A C 1
ATOM 736 O O . HIS A 1 92 ? 17.197 11.155 -6.686 1.00 86.50 92 HIS A O 1
ATOM 742 N N . TYR A 1 93 ? 16.640 9.805 -8.385 1.00 82.56 93 TYR A N 1
ATOM 743 C CA . TYR A 1 93 ? 15.461 9.231 -7.733 1.00 82.56 93 TYR A CA 1
ATOM 744 C C . TYR A 1 93 ? 15.690 7.764 -7.359 1.00 82.56 93 TYR A C 1
ATOM 746 O O . TYR A 1 93 ? 16.494 7.062 -7.966 1.00 82.56 93 TYR A O 1
ATOM 754 N N . ARG A 1 94 ? 14.975 7.292 -6.333 1.00 82.44 94 ARG A N 1
ATOM 755 C CA . ARG A 1 94 ? 14.955 5.875 -5.948 1.00 82.44 94 ARG A CA 1
ATOM 756 C C . ARG A 1 94 ? 13.793 5.165 -6.624 1.00 82.44 94 ARG A C 1
ATOM 758 O O . ARG A 1 94 ? 12.716 5.741 -6.763 1.00 82.44 94 ARG A O 1
ATOM 765 N N . ASN A 1 95 ? 13.990 3.900 -6.967 1.00 79.00 95 ASN A N 1
ATOM 766 C CA . ASN A 1 95 ? 12.936 3.028 -7.463 1.00 79.00 95 ASN A CA 1
ATOM 767 C C . ASN A 1 95 ? 11.929 2.724 -6.341 1.00 79.00 95 ASN A C 1
ATOM 769 O O . ASN A 1 95 ? 12.239 2.010 -5.393 1.00 79.00 95 ASN A O 1
ATOM 773 N N . ILE A 1 96 ? 10.718 3.282 -6.438 1.00 79.31 96 ILE A N 1
ATOM 774 C CA . ILE A 1 96 ? 9.650 3.081 -5.449 1.00 79.31 96 ILE A CA 1
ATOM 775 C C . ILE A 1 96 ? 8.572 2.172 -6.051 1.00 79.31 96 ILE A C 1
ATOM 777 O O . ILE A 1 96 ? 8.068 2.469 -7.141 1.00 79.31 96 ILE A O 1
ATOM 781 N N . PRO A 1 97 ? 8.171 1.090 -5.360 1.00 82.62 97 PRO A N 1
ATOM 782 C CA . PRO A 1 97 ? 7.066 0.270 -5.818 1.00 82.62 97 PRO A CA 1
ATOM 783 C C . PRO A 1 97 ? 5.729 1.024 -5.724 1.00 82.62 97 PRO A C 1
ATOM 785 O O . PRO A 1 97 ? 5.425 1.672 -4.723 1.00 82.62 97 PRO A O 1
ATOM 788 N N . TYR A 1 98 ? 4.903 0.910 -6.759 1.00 77.69 98 TYR A N 1
ATOM 789 C CA . TYR A 1 98 ? 3.525 1.359 -6.806 1.00 77.69 98 TYR A CA 1
ATOM 790 C C . TYR A 1 98 ? 2.724 0.686 -5.692 1.00 77.69 98 TYR A C 1
ATOM 792 O O . TYR A 1 98 ? 2.548 -0.535 -5.670 1.00 77.69 98 TYR A O 1
ATOM 800 N N . ASN A 1 99 ? 2.235 1.503 -4.761 1.00 78.00 99 ASN A N 1
ATOM 801 C CA . ASN A 1 99 ? 1.372 1.066 -3.677 1.00 78.00 99 ASN A CA 1
ATOM 802 C C . ASN A 1 99 ? -0.074 1.514 -3.959 1.00 78.00 99 ASN A C 1
ATOM 804 O O . ASN A 1 99 ? -0.414 2.673 -3.718 1.00 78.00 99 ASN A O 1
ATOM 808 N N . PRO A 1 100 ? -0.968 0.625 -4.424 1.00 73.25 100 PRO A N 1
ATOM 809 C CA . PRO A 1 100 ? -2.349 1.000 -4.733 1.00 73.25 100 PRO A CA 1
ATOM 810 C C . PRO A 1 100 ? -3.124 1.528 -3.513 1.00 73.25 100 PRO A C 1
ATOM 812 O O . PRO A 1 100 ? -4.138 2.205 -3.676 1.00 73.25 100 PRO A O 1
ATOM 815 N N . ALA A 1 101 ? -2.666 1.256 -2.285 1.00 74.81 101 ALA A N 1
ATOM 816 C CA . ALA A 1 101 ? -3.291 1.792 -1.081 1.00 74.81 101 ALA A CA 1
ATOM 817 C C . ALA A 1 101 ? -3.044 3.301 -0.901 1.00 74.81 101 ALA A C 1
ATOM 819 O O . ALA A 1 101 ? -3.912 3.985 -0.356 1.00 74.81 101 ALA A O 1
ATOM 820 N N . THR A 1 102 ? -1.906 3.835 -1.368 1.00 67.69 102 THR A N 1
ATOM 821 C CA . THR A 1 102 ? -1.556 5.261 -1.218 1.00 67.69 102 THR A CA 1
ATOM 822 C C . THR A 1 102 ? -2.089 6.127 -2.356 1.00 67.69 102 THR A C 1
ATOM 824 O O . THR A 1 102 ? -2.446 7.278 -2.120 1.00 67.69 102 THR A O 1
ATOM 827 N N . PHE A 1 103 ? -2.225 5.579 -3.569 1.00 66.62 103 PHE A N 1
ATOM 828 C CA . PHE A 1 103 ? -2.699 6.308 -4.756 1.00 66.62 103 PHE A CA 1
ATOM 829 C C . PHE A 1 103 ? -4.232 6.369 -4.899 1.00 66.62 103 PHE A C 1
ATOM 831 O O . PHE A 1 103 ? -4.755 6.622 -5.986 1.00 66.62 103 PHE A O 1
ATOM 838 N N . LYS A 1 104 ? -4.987 6.173 -3.812 1.00 69.5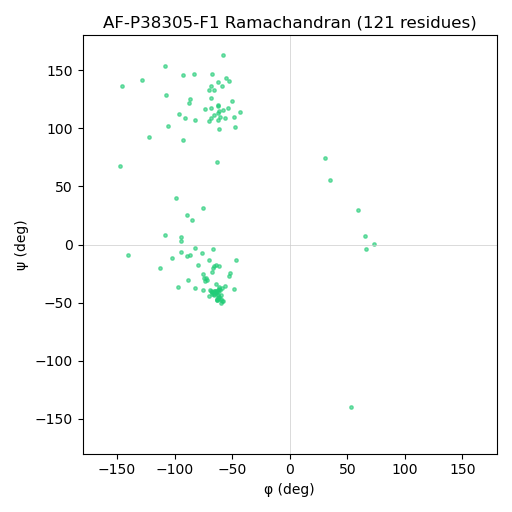6 104 LYS A N 1
ATOM 839 C CA . LYS A 1 104 ? -6.439 6.395 -3.827 1.00 69.56 104 LYS A CA 1
ATOM 840 C C . LYS A 1 104 ? -6.726 7.897 -3.849 1.00 69.56 104 LYS A C 1
ATOM 842 O O . LYS A 1 104 ? -6.411 8.605 -2.891 1.00 69.56 104 LYS A O 1
ATOM 847 N N . ARG A 1 105 ? -7.352 8.388 -4.925 1.00 65.88 105 ARG A N 1
ATOM 848 C CA . ARG A 1 105 ? -7.848 9.772 -4.993 1.00 65.88 105 ARG A CA 1
ATOM 849 C C . ARG A 1 105 ? -8.894 9.970 -3.896 1.00 65.88 105 ARG A C 1
ATOM 851 O O . ARG A 1 105 ? -9.935 9.323 -3.912 1.00 65.88 105 ARG A O 1
ATOM 858 N N . ARG A 1 106 ? -8.597 10.837 -2.925 1.00 74.75 106 ARG A N 1
ATOM 859 C CA . ARG A 1 106 ? -9.517 11.164 -1.819 1.00 74.75 106 ARG A CA 1
ATOM 860 C C . ARG A 1 106 ? -10.594 12.172 -2.224 1.00 74.75 106 ARG A C 1
ATOM 862 O O . ARG A 1 106 ? -11.589 12.301 -1.525 1.00 74.75 106 ARG A O 1
ATOM 869 N N . THR A 1 107 ? -10.387 12.879 -3.330 1.00 79.00 107 THR A N 1
ATOM 870 C CA . THR A 1 107 ? -11.268 13.931 -3.835 1.00 79.00 107 THR A CA 1
ATOM 871 C C . THR A 1 107 ? -11.604 13.674 -5.299 1.00 79.00 107 THR A C 1
ATOM 873 O O . THR A 1 107 ? -10.749 13.233 -6.076 1.00 79.00 107 THR A O 1
ATOM 876 N N . GLU A 1 108 ? -12.849 13.957 -5.689 1.00 76.25 108 GLU A N 1
ATOM 877 C CA . GLU A 1 108 ? -13.194 14.074 -7.104 1.00 76.25 108 GLU A CA 1
ATOM 878 C C . GLU A 1 108 ? -12.402 15.237 -7.698 1.00 76.25 108 GLU A C 1
ATOM 880 O O . GLU A 1 108 ? -12.491 16.380 -7.249 1.00 76.25 108 GLU A O 1
ATOM 885 N N . VAL A 1 109 ? -11.585 14.932 -8.701 1.00 70.19 109 VAL A N 1
ATOM 886 C CA . VAL A 1 109 ? -10.878 15.948 -9.473 1.00 70.19 109 VAL A CA 1
ATOM 887 C C . VAL A 1 109 ? -11.710 16.201 -10.716 1.00 70.19 109 VAL A C 1
ATOM 889 O O . VAL A 1 109 ? -11.802 15.331 -11.580 1.00 70.19 109 VAL A O 1
ATOM 892 N N . GLN A 1 110 ? -12.294 17.393 -10.820 1.00 70.69 110 GLN A N 1
ATOM 893 C CA . GLN A 1 110 ? -12.826 17.863 -12.094 1.00 70.69 110 GLN A CA 1
ATOM 894 C C . GLN A 1 110 ? -11.646 18.112 -13.033 1.00 70.69 110 GLN A C 1
ATOM 896 O O . GLN A 1 110 ? -10.778 18.940 -12.745 1.00 70.69 110 GLN A O 1
ATOM 901 N N . ALA A 1 111 ? -11.592 17.376 -14.142 1.00 70.50 111 ALA A N 1
ATOM 902 C CA . ALA A 1 111 ? -10.613 17.626 -15.186 1.00 70.50 111 ALA A CA 1
ATOM 903 C C . ALA A 1 111 ? -10.862 19.028 -15.758 1.00 70.50 111 ALA A C 1
ATOM 905 O O . ALA A 1 111 ? -11.844 19.258 -16.458 1.00 70.50 111 ALA A O 1
ATOM 906 N N . ARG A 1 112 ?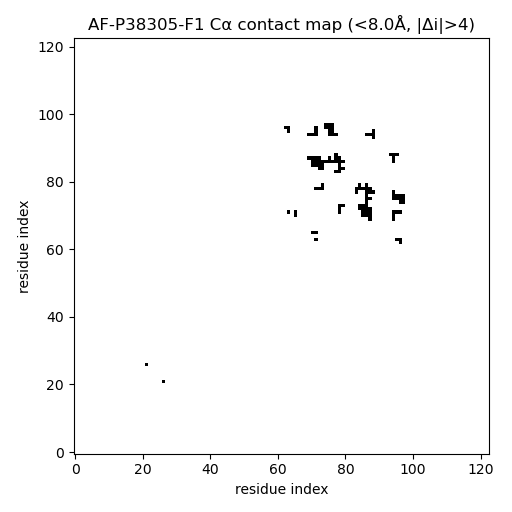 -9.986 19.981 -15.437 1.00 72.38 112 ARG A N 1
ATOM 907 C CA . ARG A 1 112 ? -9.982 21.293 -16.083 1.00 72.38 112 ARG A CA 1
ATOM 908 C C . ARG A 1 112 ? -9.047 21.213 -17.273 1.00 72.38 112 ARG A C 1
ATOM 910 O O . ARG A 1 112 ? -7.835 21.152 -17.099 1.00 72.38 112 ARG A O 1
ATOM 917 N N . LEU A 1 113 ? -9.608 21.233 -18.476 1.00 70.75 113 LEU A N 1
ATOM 918 C CA . LEU A 1 113 ? -8.849 21.223 -19.726 1.00 70.75 113 LEU A CA 1
ATOM 919 C C . LEU A 1 113 ? -8.208 22.590 -20.040 1.00 70.75 113 LEU A C 1
ATOM 921 O O . LEU A 1 113 ? -8.104 22.932 -21.203 1.00 70.75 113 LEU A O 1
ATOM 925 N N . GLY A 1 114 ? -7.821 23.388 -19.035 1.00 62.38 114 GLY A N 1
ATOM 926 C CA . GLY A 1 114 ? -7.122 24.678 -19.181 1.00 62.38 114 GLY A CA 1
ATOM 927 C C . GLY A 1 114 ? -7.451 25.470 -20.457 1.00 62.38 114 GLY A C 1
ATOM 928 O O . GLY A 1 114 ? -6.636 25.504 -21.371 1.00 62.38 114 GLY A O 1
ATOM 929 N N . ASN A 1 115 ? -8.632 26.095 -20.522 1.00 69.69 115 ASN A N 1
ATOM 930 C CA . ASN A 1 115 ? -9.143 26.862 -21.676 1.00 69.69 115 ASN A CA 1
ATOM 931 C C . ASN A 1 115 ? -9.424 26.057 -22.968 1.00 69.69 115 ASN A C 1
ATOM 933 O O . ASN A 1 115 ? -9.773 26.647 -23.987 1.00 69.69 115 ASN A O 1
ATOM 937 N N . LEU A 1 116 ? -9.345 24.725 -22.945 1.00 74.12 116 LEU A N 1
ATOM 938 C CA . LEU A 1 116 ? -9.713 23.832 -24.055 1.00 74.12 116 LEU A CA 1
ATOM 939 C C . LEU A 1 116 ? -11.123 23.239 -23.883 1.00 74.12 116 LEU A C 1
ATOM 941 O O . LEU A 1 116 ? -11.364 22.070 -24.176 1.00 74.12 116 LEU A O 1
ATOM 945 N N . GLU A 1 117 ? -12.075 24.041 -23.405 1.00 74.06 117 GLU A N 1
ATOM 946 C CA . GLU A 1 117 ? -13.467 23.612 -23.174 1.00 74.06 117 GLU A CA 1
ATOM 947 C C . GLU A 1 117 ? -14.212 23.265 -24.481 1.00 74.06 117 GLU A C 1
ATOM 949 O O . GLU A 1 117 ? -15.193 22.528 -24.464 1.00 74.06 117 GLU A O 1
ATOM 954 N N . ASN A 1 118 ? -13.707 23.736 -25.627 1.00 75.25 118 ASN A N 1
ATOM 955 C CA . ASN A 1 118 ? -14.335 23.585 -26.945 1.00 75.25 118 ASN A CA 1
ATOM 956 C C . ASN A 1 118 ? -13.849 22.371 -27.758 1.00 75.25 118 ASN A C 1
ATOM 958 O O . ASN A 1 118 ? -14.215 22.231 -28.928 1.00 75.25 118 ASN A O 1
ATOM 962 N N . ILE A 1 119 ? -13.017 21.492 -27.193 1.00 76.31 119 ILE A N 1
ATOM 963 C CA . ILE A 1 119 ? -12.548 20.301 -27.913 1.00 76.31 119 ILE A CA 1
ATOM 964 C C . ILE A 1 119 ? -13.561 19.168 -27.736 1.00 76.31 119 ILE A C 1
ATOM 966 O O . ILE A 1 119 ? -13.878 18.762 -26.620 1.00 76.31 119 ILE A O 1
ATOM 970 N N . LYS A 1 120 ? -14.046 18.609 -28.852 1.00 75.12 120 LYS A N 1
ATOM 971 C CA . LYS A 1 120 ? -14.840 17.373 -28.829 1.00 75.12 120 LYS A CA 1
ATOM 972 C C . LYS A 1 120 ? -13.953 16.223 -28.352 1.00 75.12 120 LYS A C 1
ATOM 974 O O . LYS A 1 120 ? -13.049 15.808 -29.073 1.00 75.12 120 LYS A O 1
ATOM 979 N N . ILE A 1 121 ? -14.223 15.707 -27.156 1.00 70.75 121 ILE A N 1
ATOM 980 C CA . ILE A 1 121 ? -13.584 14.484 -26.664 1.00 70.75 121 ILE A CA 1
ATOM 981 C C . ILE A 1 121 ? -14.104 13.314 -27.522 1.00 70.75 121 ILE A C 1
ATOM 983 O O . ILE A 1 121 ? -15.325 13.183 -27.667 1.00 70.75 121 ILE A O 1
ATOM 987 N N . PRO A 1 122 ? -13.228 12.497 -28.134 1.00 75.12 122 PRO A N 1
ATOM 988 C CA . PRO A 1 122 ? -13.661 11.312 -28.866 1.00 75.12 122 PRO A CA 1
ATOM 989 C C . PRO A 1 122 ? -14.354 10.325 -27.914 1.00 75.12 122 PRO A C 1
ATOM 991 O O . PRO A 1 122 ? -13.942 10.178 -26.764 1.00 75.12 122 PRO A O 1
ATOM 994 N N . LYS A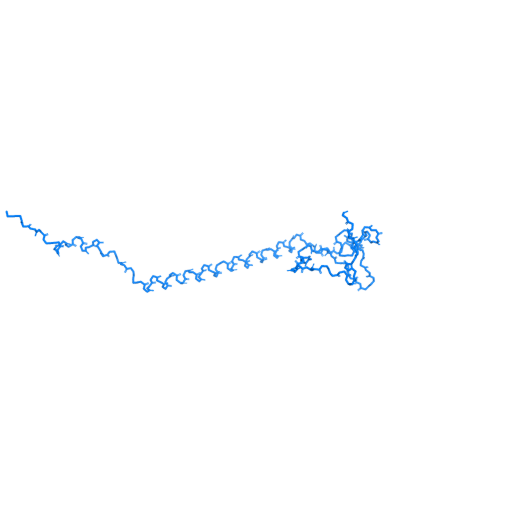 1 123 ? -15.437 9.703 -28.396 1.00 63.25 123 LYS A N 1
ATOM 995 C CA . LYS A 1 123 ? -16.145 8.630 -27.683 1.00 63.25 123 LYS A CA 1
ATOM 996 C C . LYS A 1 123 ? -15.335 7.342 -27.672 1.00 63.25 123 LYS A C 1
ATOM 998 O O . LYS A 1 123 ? -14.667 7.084 -28.697 1.00 63.25 123 LYS A O 1
#

Secondary structure (DSSP, 8-state):
------GGG-HHHHHHTTS----HHHHHHHHHHHHHHHHHHHHHHHHHHHHHHHHHHHHH-------TT---GGGBTT-BTTTBTT-PPPTT----B--TTT----S------TT-TT-----

Mean predicted aligned error: 20.8 Å

Organism: Saccharomyces cerevisiae (strain ATCC 204508 / S288c) (NCBI:txid559292)

Solvent-accessible surface area (backbone atoms only — not comparable to full-atom values): 7870 Å² total; per-residue (Å²): 137,84,78,77,78,66,83,88,74,50,69,65,62,63,55,68,70,60,65,72,74,70,55,68,69,59,54,50,53,51,51,57,52,51,52,56,50,51,52,53,48,52,51,50,51,49,53,49,50,52,51,46,53,50,54,56,42,70,74,74,47,74,82,61,68,66,58,98,77,54,63,47,21,84,43,14,71,50,39,34,87,88,85,28,58,46,5,55,44,60,92,99,52,75,63,49,62,57,52,77,84,73,73,58,77,90,63,91,75,80,85,74,62,80,94,50,83,85,62,84,76,85,131

GO terms:
  GO:0005737 cytoplasm (C, IDA)
  GO:0005515 protein binding (F, IPI)

Foldseek 3Di:
DDPDDDPPPPVPVVVVVPPPPDDPVVVVVVVVVVVVVVVVVVVVVVVVVVVVVVVVCVVPDPQPPDPPVQFDAPQWPQHDPPPHRSNHDPPPDHTGGDDPVVPDDPDDDDDDPPPPPPDDDDD